Protein 7P1W (pdb70)

InterPro domains:
  IPR007169 Extracellular matrix regulatory protein A-like [MF_01503] (3-86)
  IPR007169 Extracellular matrix regulatory protein A-like [NF003315] (1-84)
  IPR007169 Extracellular matrix regulatory protein A-like [PF04025] (5-77)
  IPR007169 Extracellular matrix regulatory protein A-like [PTHR38449] (1-86)

Organism: Geobacillus thermodenitrificans (strain NG80-2) (NCBI:txid420246)

Secondary structure (DSSP, 8-state):
--SEEE-STT-EEEGGGEEEEE-S-SHHHHHHHHHHHHHT-EEE-STTSPP-EEEEETT--EEEESS-HHHHHHTT-/--SEEE-STT-EEEGGGEEEEE-S-SHHHHHHHHHHHHHT-EEE-STTS---EEEEETT--EEEESS-HHHHHHTT--

Solvent-accessible surface area: 7895 Å² total; per-residue (Å²): 152,86,94,14,5,43,0,7,106,10,3,14,0,12,25,91,43,36,114,49,39,50,62,18,118,62,78,95,12,121,161,66,22,84,49,6,112,101,158,10,58,3,0,40,3,6,91,80,131,87,46,22,0,0,0,22,0,76,27,95,4,3,0,15,0,29,20,95,20,105,43,0,49,100,93,42,180,123,101,150,120,2,58,1,8,117,53,56,102,10,34,11,70,137,0,0,0,0,2,26,33,66,27,76,18,1,117,95,8,20,82,20,5,132,125,144,64,71,37,70,96,4,5,115,72,135,87,46,18,0,0,0,0,8,46,58,61,60,5,20,14,0,30,28,110,5,82,48,0,8,103,100,5,110,113

Foldseek 3Di:
DDQWFDQPPRDIDGPVFWDDKDACPDDPNVVLQVVCVVVVQEAEPCVPADFGIWTQTNVRRIYTGNDHRVVRVVRND/DDQWFDQDPRDIDGPVFWDDKDAPPDDVVVVLQVVCVVVVQEAEPCVPDDFAIWTQTNVRRIYTGPDHRVNRVVRRDD

Nearest PDB structures (foldseek):
  7p1w-assembly1_B  TM=1.010E+00  e=6.157E-15  Geobacillus thermodenitrificans NG80-2
  7bm2-assembly1_D  TM=1.006E+00  e=1.052E-13  Geobacillus thermodenitrificans NG80-2
  7bme-assembly1_B  TM=1.003E+00  e=1.052E-13  Geobacillus thermodenitrificans NG80-2
  7bme-assembly1_D  TM=9.698E-01  e=4.074E-13  Geobacillus thermodenitrificans NG80-2
  1rdi-assembly1_2  TM=3.228E-01  e=7.221E+00  Rattus rattus

Structure (mmCIF, N/CA/C/O backbone):
data_7P1W
#
_entry.id   7P1W
#
_cell.length_a   89.323
_cell.length_b   89.323
_cell.length_c   109.236
_cell.angle_alpha   90.000
_cell.angle_beta   90.000
_cell.angle_gamma   90.000
#
_symmetry.space_group_name_H-M   'I 4 2 2'
#
loop_
_entity.id
_entity.type
_entity.pdbx_description
1 polymer 'Putative regulatory protein GTNG_1019'
2 water water
#
loop_
_atom_site.group_PDB
_atom_site.id
_atom_site.type_symbol
_atom_site.label_atom_id
_atom_site.label_alt_id
_atom_site.label_comp_id
_atom_site.label_asym_id
_atom_site.label_entity_id
_atom_site.label_seq_id
_atom_site.pdbx_PDB_ins_code
_atom_site.Cartn_x
_atom_site.Cartn_y
_atom_site.Cartn_z
_atom_site.occupancy
_atom_site.B_iso_or_equiv
_atom_site.auth_seq_id
_atom_site.auth_comp_id
_atom_site.auth_asym_id
_atom_site.auth_atom_id
_atom_site.pdbx_PDB_model_num
ATOM 1 N N . MET A 1 9 ? 0.56515 16.24640 -16.91836 1.000 75.34715 2 MET A N 1
ATOM 2 C CA . MET A 1 9 ? 1.13655 16.17477 -18.25563 1.000 81.32544 2 MET A CA 1
ATOM 3 C C . MET A 1 9 ? -0.02114 16.12619 -19.25993 1.000 81.49343 2 MET A C 1
ATOM 4 O O . MET A 1 9 ? -0.92358 15.29695 -19.13446 1.000 77.16442 2 MET A O 1
ATOM 9 N N . MET A 1 10 ? -0.01676 17.02677 -20.23835 1.000 72.33392 3 MET A N 1
ATOM 10 C CA . MET A 1 10 ? -1.18063 17.23172 -21.08996 1.000 61.59837 3 MET A CA 1
ATOM 11 C C . MET A 1 10 ? -1.22746 16.22977 -22.23887 1.000 58.81774 3 MET A C 1
ATOM 12 O O . MET A 1 10 ? -0.19580 15.78497 -22.74897 1.000 56.89237 3 MET A O 1
ATOM 17 N N . LYS A 1 11 ? -2.45072 15.85807 -22.62739 1.000 51.98067 4 LYS A N 1
ATOM 18 C CA . LYS A 1 11 ? -2.64242 15.19395 -23.91308 1.000 48.03425 4 LYS A CA 1
ATOM 19 C C . LYS A 1 11 ? -2.59491 16.19356 -25.06336 1.000 48.02905 4 LYS A C 1
ATOM 20 O O . LYS A 1 11 ? -2.00807 15.90717 -26.11235 1.000 42.75475 4 LYS A O 1
ATOM 26 N N . PHE A 1 12 ? -3.20395 17.36475 -24.88977 1.000 40.83704 5 PHE A N 1
ATOM 27 C CA . PHE A 1 12 ? -3.25735 18.38893 -25.92449 1.000 38.81418 5 PHE A CA 1
ATOM 28 C C . PHE A 1 12 ? -2.39498 19.57586 -25.51979 1.000 44.01221 5 PHE A C 1
ATOM 29 O O . PHE A 1 12 ? -2.40573 19.99912 -24.35942 1.000 44.00872 5 PHE A O 1
ATOM 37 N N . ILE A 1 13 ? -1.66011 20.11673 -26.48761 1.000 37.24545 6 ILE A N 1
ATOM 38 C CA . ILE A 1 13 ? -0.75248 21.23681 -26.27067 1.000 37.55479 6 ILE A CA 1
ATOM 39 C C . ILE A 1 13 ? -1.28743 22.44764 -27.02032 1.000 40.42523 6 ILE A C 1
ATOM 40 O O . ILE A 1 13 ? -1.62098 22.35429 -28.20798 1.000 35.88055 6 ILE A O 1
ATOM 45 N N . ASN A 1 14 ? -1.36615 23.58118 -26.32798 1.000 38.56466 7 ASN A N 1
ATOM 46 C CA . ASN A 1 14 ? -1.73947 24.83980 -26.95835 1.000 37.94598 7 ASN A CA 1
ATOM 47 C C . ASN A 1 14 ? -0.54001 25.35982 -27.74140 1.000 41.39789 7 ASN A C 1
ATOM 48 O O . ASN A 1 14 ? 0.49876 25.68050 -27.15396 1.000 38.56932 7 ASN A O 1
ATOM 53 N N . ILE A 1 15 ? -0.68079 25.44875 -29.06041 1.000 38.44044 8 ILE A N 1
ATOM 54 C CA . ILE A 1 15 ? 0.39884 25.91201 -29.92062 1.000 38.15865 8 ILE A CA 1
ATOM 55 C C . ILE A 1 15 ? 0.18760 27.36591 -30.34570 1.000 40.78052 8 ILE A C 1
ATOM 56 O O . ILE A 1 15 ? 0.75842 27.81136 -31.34101 1.000 38.86150 8 ILE A O 1
ATOM 61 N N . GLY A 1 16 ? -0.61271 28.10912 -29.60170 1.000 37.38039 9 GLY A N 1
ATOM 62 C CA . GLY A 1 16 ? -0.81215 29.52773 -29.83384 1.000 40.15464 9 GLY A CA 1
ATOM 63 C C . GLY A 1 16 ? -2.21142 29.82727 -30.33921 1.000 47.82298 9 GLY A C 1
ATOM 64 O O . GLY A 1 16 ? -2.74299 29.13448 -31.21661 1.000 41.99838 9 GLY A O 1
ATOM 65 N N . TYR A 1 17 ? -2.81350 30.87584 -29.77511 1.000 39.44440 10 TYR A N 1
ATOM 66 C CA . TYR A 1 17 ? -4.10343 31.40527 -30.21891 1.000 48.46064 10 TYR A CA 1
ATOM 67 C C . TYR A 1 17 ? -5.20463 30.34852 -30.17418 1.000 49.51077 10 TYR A C 1
ATOM 68 O O . TYR A 1 17 ? -6.10300 30.33379 -31.01953 1.000 52.74242 10 TYR A O 1
ATOM 77 N N . GLY A 1 18 ? -5.14379 29.46097 -29.18062 1.000 47.40367 11 GLY A N 1
ATOM 78 C CA . GLY A 1 18 ? -6.17007 28.46391 -28.96551 1.000 47.36523 11 GLY A CA 1
ATOM 79 C C . GLY A 1 18 ? -6.04507 27.19996 -29.78753 1.000 45.88130 11 GLY A C 1
ATOM 80 O O . GLY A 1 18 ? -6.82979 26.26594 -29.57623 1.000 43.76559 11 GLY A O 1
ATOM 81 N N . ASN A 1 19 ? -5.08819 27.12903 -30.70705 1.000 37.74209 12 ASN A N 1
ATOM 82 C CA . ASN A 1 19 ? -4.92514 25.95489 -31.55239 1.000 40.23624 12 ASN A CA 1
ATOM 83 C C . ASN A 1 19 ? -4.22677 24.84407 -30.77400 1.000 43.08585 12 ASN A C 1
ATOM 84 O O . ASN A 1 19 ? -3.29337 25.09869 -30.00745 1.000 39.54783 12 ASN A O 1
ATOM 89 N N . MET A 1 20 ? -4.68429 23.60656 -30.97002 1.000 36.52125 13 MET A N 1
ATOM 90 C CA . MET A 1 20 ? -4.27090 22.48016 -30.14176 1.000 38.87079 13 MET A CA 1
ATOM 91 C C . MET A 1 20 ? -3.67749 21.36314 -30.99221 1.000 33.84420 13 MET A C 1
ATOM 92 O O . MET A 1 20 ? -4.13852 21.10791 -32.10886 1.000 30.89543 13 MET A O 1
ATOM 97 N N . VAL A 1 21 ? -2.65198 20.69770 -30.45626 1.000 33.25769 14 VAL A N 1
ATOM 98 C CA . VAL A 1 21 ? -2.05314 19.51732 -31.07249 1.000 35.67503 14 VAL A CA 1
ATOM 99 C C . VAL A 1 21 ? -1.92647 18.42522 -30.01801 1.000 35.90702 14 VAL A C 1
ATOM 100 O O . VAL A 1 21 ? -1.56553 18.69854 -28.86752 1.000 35.65124 14 VAL A O 1
ATOM 104 N N . SER A 1 22 ? -2.21526 17.18649 -30.41464 1.000 31.01603 15 SER A N 1
ATOM 105 C CA . SER A 1 22 ? -2.02011 16.03758 -29.53697 1.000 33.62845 15 SER A CA 1
ATOM 106 C C . SER A 1 22 ? -0.53092 15.74620 -29.38469 1.000 35.64968 15 SER A C 1
ATOM 107 O O . SER A 1 22 ? 0.16769 15.51910 -30.37766 1.000 33.31828 15 SER A O 1
ATOM 110 N N . ALA A 1 23 ? -0.04605 15.76371 -28.13937 1.000 35.55466 16 ALA A N 1
ATOM 111 C CA . ALA A 1 23 ? 1.38125 15.57962 -27.88603 1.000 32.63619 16 ALA A CA 1
ATOM 112 C C . ALA A 1 23 ? 1.88283 14.23958 -28.41384 1.000 35.74036 16 ALA A C 1
ATOM 113 O O . ALA A 1 23 ? 2.98767 14.15580 -28.96351 1.000 33.64737 16 ALA A O 1
ATOM 115 N N . ALA A 1 24 ? 1.09079 13.17755 -28.25034 1.000 33.56996 17 ALA A N 1
ATOM 116 C CA . ALA A 1 24 ? 1.52401 11.84452 -28.65406 1.000 33.43435 17 ALA A CA 1
ATOM 117 C C . ALA A 1 24 ? 1.65741 11.68636 -30.16341 1.000 39.02126 17 ALA A C 1
ATOM 118 O O . ALA A 1 24 ? 2.22138 10.68237 -30.61260 1.000 37.52755 17 ALA A O 1
ATOM 120 N N . ARG A 1 25 ? 1.15922 12.63655 -30.95215 1.000 31.96878 18 ARG A N 1
ATOM 121 C CA . ARG A 1 25 ? 1.22912 12.55626 -32.40468 1.000 32.55394 18 ARG A CA 1
ATOM 122 C C . ARG A 1 25 ? 2.39804 13.33693 -32.99097 1.000 34.87859 18 ARG A C 1
ATOM 123 O O . ARG A 1 25 ? 2.60224 13.29492 -34.20723 1.000 34.42925 18 ARG A O 1
ATOM 131 N N . ILE A 1 26 ? 3.16903 14.03650 -32.16418 1.000 31.99907 19 ILE A N 1
ATOM 132 C CA . ILE A 1 26 ? 4.26636 14.86697 -32.65074 1.000 32.11123 19 ILE A CA 1
ATOM 133 C C . ILE A 1 26 ? 5.51095 14.01155 -32.84841 1.000 34.83122 19 ILE A C 1
ATOM 134 O O . ILE A 1 26 ? 5.87754 13.21354 -31.97733 1.000 32.05629 19 ILE A O 1
ATOM 139 N N . ILE A 1 27 ? 6.16144 14.17449 -33.99770 1.000 29.58532 20 ILE A N 1
ATOM 140 C CA . ILE A 1 27 ? 7.47072 13.57176 -34.23244 1.000 29.22462 20 ILE A CA 1
ATOM 141 C C . ILE A 1 27 ? 8.59197 14.53069 -33.86020 1.000 27.28182 20 ILE A C 1
ATOM 142 O O . ILE A 1 27 ? 9.50693 14.17519 -33.11290 1.000 30.75237 20 ILE A O 1
ATOM 147 N N . THR A 1 28 ? 8.53820 15.75889 -34.37394 1.000 25.78341 21 THR A N 1
ATOM 148 C CA . THR A 1 28 ? 9.60222 16.72688 -34.15368 1.000 30.04912 21 THR A CA 1
ATOM 149 C C . THR A 1 28 ? 9.04087 18.14143 -34.23651 1.000 30.04218 21 THR A C 1
ATOM 150 O O . THR A 1 28 ? 8.03341 18.39104 -34.90451 1.000 27.27004 21 THR A O 1
ATOM 154 N N . ILE A 1 29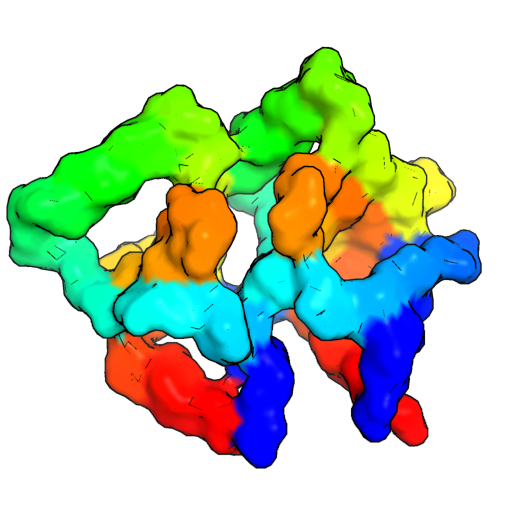 ? 9.70029 19.05942 -33.53055 1.000 29.06155 22 ILE A N 1
ATOM 155 C CA . ILE A 1 29 ? 9.33874 20.47546 -33.48139 1.000 31.45017 22 ILE A CA 1
ATOM 156 C C . ILE A 1 29 ? 10.62668 21.24579 -33.74543 1.000 34.48560 22 ILE A C 1
ATOM 157 O O . ILE A 1 29 ? 11.55971 21.18650 -32.93536 1.000 32.70922 22 ILE A O 1
ATOM 162 N N . VAL A 1 30 ? 10.69103 21.96611 -34.86940 1.000 30.15452 23 VAL A N 1
ATOM 163 C CA . VAL A 1 30 ? 11.94492 22.55460 -35.33274 1.000 30.11297 23 VAL A CA 1
ATOM 164 C C . VAL A 1 30 ? 11.73474 23.99137 -35.80039 1.000 34.32889 23 VAL A C 1
ATOM 165 O O . VAL A 1 30 ? 10.61202 24.44570 -36.02944 1.000 33.78060 23 VAL A O 1
ATOM 169 N N . SER A 1 31 ? 12.85609 24.70361 -35.93621 1.000 32.36749 24 SER A N 1
ATOM 170 C CA . SER A 1 31 ? 12.85976 26.05769 -36.46924 1.000 34.80778 24 SER A CA 1
ATOM 171 C C . SER A 1 31 ? 12.62780 26.04000 -37.98121 1.000 37.82879 24 SER A C 1
ATOM 172 O O . SER A 1 31 ? 13.02751 25.09499 -38.66693 1.000 37.32116 24 SER A O 1
ATOM 175 N N . PRO A 1 32 ? 11.97565 27.07866 -38.52923 1.000 36.45933 25 PRO A N 1
ATOM 176 C CA . PRO A 1 32 ? 11.68910 27.09221 -39.97261 1.000 38.13519 25 PRO A CA 1
ATOM 177 C C . PRO A 1 32 ? 12.78117 27.68778 -40.85287 1.000 48.34565 25 PRO A C 1
ATOM 178 O O . PRO A 1 32 ? 12.51280 28.02797 -42.00958 1.000 52.51089 25 PRO A O 1
ATOM 182 N N . ASP A 1 33 ? 14.00578 27.80615 -40.34561 1.000 43.55382 26 ASP A N 1
ATOM 183 C CA . ASP A 1 33 ? 15.02014 28.67767 -40.94309 1.000 51.97877 26 ASP A CA 1
ATOM 184 C C . ASP A 1 33 ? 16.09718 27.94100 -41.73517 1.000 51.08724 26 ASP A C 1
ATOM 185 O O . ASP A 1 33 ? 17.27330 28.31036 -41.66616 1.000 51.20845 26 ASP A O 1
ATOM 190 N N . SER A 1 34 ? 15.74716 26.89665 -42.48248 1.000 42.33870 27 SER A N 1
ATOM 191 C CA . SER A 1 34 ? 16.73174 26.24539 -43.33744 1.000 43.29706 27 SER A CA 1
ATOM 192 C C . SER A 1 34 ? 16.00318 25.53207 -44.46669 1.000 35.11824 27 SER A C 1
ATOM 193 O O . SER A 1 34 ? 14.78806 25.32593 -44.41593 1.000 34.89929 27 SER A O 1
ATOM 196 N N . ALA A 1 35 ? 16.77141 25.16095 -45.49064 1.000 32.80774 28 ALA A N 1
ATOM 197 C CA . ALA A 1 35 ? 16.17210 24.65044 -46.72148 1.000 32.46248 28 ALA A CA 1
ATOM 198 C C . ALA A 1 35 ? 15.39400 23.34967 -46.54755 1.000 37.20312 28 ALA A C 1
ATOM 199 O O . ALA A 1 35 ? 14.28875 23.25226 -47.10993 1.000 34.43208 28 ALA A O 1
ATOM 201 N N . PRO A 1 36 ? 15.88340 22.33028 -45.82759 1.000 36.64422 29 PRO A N 1
ATOM 202 C CA . PRO A 1 36 ? 15.11477 21.07365 -45.75493 1.000 29.97951 29 PRO A CA 1
ATOM 203 C C . PRO A 1 36 ? 13.72750 21.22542 -45.14985 1.000 28.94335 29 PRO A C 1
ATOM 204 O O . PRO A 1 36 ? 12.76900 20.65025 -45.68020 1.000 30.65106 29 PRO A O 1
ATOM 208 N N . ILE A 1 37 ? 13.58356 21.96667 -44.04835 1.000 30.55274 30 ILE A N 1
ATOM 209 C CA . ILE A 1 37 ? 12.24991 22.14055 -43.47759 1.000 32.00791 30 ILE A CA 1
ATOM 210 C C . ILE A 1 37 ? 11.36700 22.97758 -44.39846 1.000 32.75134 30 ILE A C 1
ATOM 211 O O . ILE A 1 37 ? 10.14574 22.78498 -44.43871 1.000 33.09079 30 ILE A O 1
ATOM 216 N N . LYS A 1 38 ? 11.95573 23.91045 -45.15201 1.000 31.05269 31 LYS A N 1
ATOM 217 C CA . LYS A 1 38 ? 11.17289 24.68888 -46.10781 1.000 32.77041 31 LYS A CA 1
ATOM 218 C C . LYS A 1 38 ? 10.64749 23.80592 -47.23452 1.000 30.76634 31 LYS A C 1
ATOM 219 O O . LYS A 1 38 ? 9.52009 23.99534 -47.70695 1.000 32.21829 31 LYS A O 1
ATOM 225 N N . ARG A 1 39 ? 11.45842 22.84254 -47.68054 1.000 29.53278 32 ARG A N 1
ATOM 226 C CA . ARG A 1 39 ? 10.98400 21.82094 -48.61015 1.000 30.29057 32 ARG A CA 1
ATOM 227 C C . ARG A 1 39 ? 9.81091 21.04354 -48.02566 1.000 31.08628 32 ARG A C 1
ATOM 228 O O . ARG A 1 39 ? 8.84214 20.73902 -48.73197 1.000 32.77972 32 ARG A O 1
ATOM 236 N N . ILE A 1 40 ? 9.88297 20.71011 -46.73567 1.000 27.38390 33 ILE A N 1
ATOM 237 C CA . ILE A 1 40 ? 8.80293 19.96765 -46.09392 1.000 26.25620 33 ILE A CA 1
ATOM 238 C C . ILE A 1 40 ? 7.52897 20.80566 -46.03958 1.000 31.23116 33 ILE A C 1
ATOM 239 O O . ILE A 1 40 ? 6.42221 20.28969 -46.24061 1.000 29.86086 33 ILE A O 1
ATOM 244 N N . ILE A 1 41 ? 7.66051 22.10958 -45.78356 1.000 29.27789 34 ILE A N 1
ATOM 245 C CA . ILE A 1 41 ? 6.48551 22.97638 -45.73031 1.000 27.74182 34 ILE A CA 1
ATOM 246 C C . ILE A 1 41 ? 5.83811 23.08168 -47.10587 1.000 29.52925 34 ILE A C 1
ATOM 247 O O . ILE A 1 41 ? 4.61382 22.97045 -47.24447 1.000 30.24585 34 ILE A O 1
ATOM 252 N N . GLN A 1 42 ? 6.64962 23.29826 -48.14460 1.000 28.08773 35 GLN A N 1
ATOM 253 C CA . GLN A 1 42 ? 6.09615 23.45760 -49.48579 1.000 28.61543 35 GLN A CA 1
ATOM 254 C C . GLN A 1 42 ? 5.47627 22.15709 -49.98472 1.000 30.39357 35 GLN A C 1
ATOM 255 O O . GLN A 1 42 ? 4.42292 22.17725 -50.63160 1.000 32.90669 35 GLN A O 1
ATOM 261 N N . ASP A 1 43 ? 6.11680 21.01799 -49.70074 1.000 30.37916 36 ASP A N 1
ATOM 262 C CA . ASP A 1 43 ? 5.51627 19.72579 -50.02531 1.000 29.70588 36 ASP A CA 1
ATOM 263 C C . ASP A 1 43 ? 4.14461 19.58215 -49.37641 1.000 29.48097 36 ASP A C 1
ATOM 264 O O . ASP A 1 43 ? 3.17900 19.15932 -50.02299 1.000 29.61740 36 ASP A O 1
ATOM 269 N N . ALA A 1 44 ? 4.04365 19.92881 -48.08933 1.000 27.32218 37 ALA A N 1
ATOM 270 C CA . ALA A 1 44 ? 2.77146 19.81204 -47.38233 1.000 27.96970 37 ALA A CA 1
ATOM 271 C C . ALA A 1 44 ? 1.72069 20.74581 -47.96998 1.000 31.26031 37 ALA A C 1
ATOM 272 O O . ALA A 1 44 ? 0.54330 20.38017 -48.07361 1.000 29.20324 37 ALA A O 1
ATOM 274 N N . ARG A 1 45 ? 2.12496 21.96180 -48.34509 1.000 30.15778 38 ARG A N 1
ATOM 275 C CA . ARG A 1 45 ? 1.19670 22.89789 -48.97223 1.000 30.47597 38 ARG A CA 1
ATOM 276 C C . ARG A 1 45 ? 0.62250 22.31260 -50.25762 1.000 30.09968 38 ARG A C 1
ATOM 277 O O . ARG A 1 45 ? -0.58946 22.37424 -50.49815 1.000 32.00867 38 ARG A O 1
ATOM 285 N N . GLU A 1 46 ? 1.48851 21.73534 -51.09545 1.000 30.06474 39 GLU A N 1
ATOM 286 C CA . GLU A 1 46 ? 1.04487 21.14193 -52.35370 1.000 30.81320 39 GLU A CA 1
ATOM 287 C C . GLU A 1 46 ? 0.13694 19.94040 -52.11546 1.000 31.92984 39 GLU A C 1
ATOM 288 O O . GLU A 1 46 ? -0.85804 19.75413 -52.82617 1.000 33.48572 39 GLU A O 1
ATOM 294 N N . LYS A 1 47 ? 0.46540 19.11158 -51.12172 1.000 30.76212 40 LYS A N 1
ATOM 295 C CA . LYS A 1 47 ? -0.26120 17.87268 -50.86692 1.000 30.05321 40 LYS A CA 1
ATOM 296 C C . LYS A 1 47 ? -1.52288 18.06248 -50.03525 1.000 32.86704 40 LYS A C 1
ATOM 297 O O . LYS A 1 47 ? -2.27597 17.09799 -49.86136 1.000 29.90553 40 LYS A O 1
ATOM 303 N N . GLY A 1 48 ? -1.77733 19.26123 -49.52061 1.000 29.13828 41 GLY A N 1
ATOM 304 C CA . GLY A 1 48 ? -2.90569 19.43971 -48.62775 1.000 28.19202 41 GLY A CA 1
ATOM 305 C C . GLY A 1 48 ? -2.68125 18.85552 -47.25198 1.000 32.76176 41 GLY A C 1
ATOM 306 O O . GLY A 1 48 ? -3.62811 18.36381 -46.62896 1.000 31.08493 41 GLY A O 1
ATOM 307 N N . LYS A 1 49 ? -1.44174 18.88706 -46.76563 1.000 29.01733 42 LYS A N 1
ATOM 308 C CA . LYS A 1 49 ? -1.09643 18.43040 -45.42691 1.000 32.35917 42 LYS A CA 1
ATOM 309 C C . LYS A 1 49 ? -0.66589 19.56714 -44.51177 1.000 29.40520 42 LYS A C 1
ATOM 310 O O . LYS A 1 49 ? -0.34197 19.31787 -43.34510 1.000 31.56171 42 LYS A O 1
ATOM 316 N N . LEU A 1 50 ? -0.64787 20.80146 -45.00800 1.000 29.27943 43 LEU A N 1
ATOM 317 C CA . LEU A 1 50 ? -0.21242 21.95338 -44.23078 1.000 30.09527 43 LEU A CA 1
ATOM 318 C C . LEU A 1 50 ? -1.35368 22.53576 -43.40693 1.000 33.18640 43 LEU A C 1
ATOM 319 O O . LEU A 1 50 ? -2.48935 22.64223 -43.87845 1.000 29.21292 43 LEU A O 1
ATOM 324 N N . VAL A 1 51 ? -1.03609 22.91253 -42.16959 1.000 28.95273 44 VAL A N 1
ATOM 325 C CA . VAL A 1 51 ? -1.94670 23.62464 -41.27909 1.000 28.96216 44 VAL A CA 1
ATOM 326 C C . VAL A 1 51 ? -1.20169 24.84345 -40.75271 1.000 33.32284 44 VAL A C 1
ATOM 327 O O . VAL A 1 51 ? -0.11652 24.70542 -40.17591 1.000 32.16567 44 VAL A O 1
ATOM 331 N N . ASP A 1 52 ? -1.77205 26.03153 -40.95007 1.000 33.73019 45 ASP A N 1
ATOM 332 C CA . ASP A 1 52 ? -1.14939 27.27721 -40.50949 1.000 32.92734 45 ASP A CA 1
ATOM 333 C C . ASP A 1 52 ? -1.90778 27.77604 -39.28452 1.000 37.08650 45 ASP A C 1
ATOM 334 O O . ASP A 1 52 ? -3.03302 28.27400 -39.40209 1.000 37.12166 45 ASP A O 1
ATOM 339 N N . ALA A 1 53 ? -1.29119 27.63100 -38.11043 1.000 32.97548 46 ALA A N 1
ATOM 340 C CA . ALA A 1 53 ? -1.87766 28.06653 -36.84971 1.000 37.62064 46 ALA A CA 1
ATOM 341 C C . ALA A 1 53 ? -1.17611 29.28948 -36.26651 1.000 41.73107 46 ALA A C 1
ATOM 342 O O . ALA A 1 53 ? -1.27266 29.53880 -35.05963 1.000 40.14507 46 ALA A O 1
ATOM 344 N N . THR A 1 54 ? -0.48214 30.06696 -37.10018 1.000 37.88577 47 THR A N 1
ATOM 345 C CA . THR A 1 54 ? 0.24372 31.22712 -36.60187 1.000 38.11903 47 THR A CA 1
ATOM 346 C C . THR A 1 54 ? -0.68306 32.42413 -36.40975 1.000 48.15730 47 THR A C 1
ATOM 347 O O . THR A 1 54 ? -0.32634 33.36047 -35.68369 1.000 48.27938 47 THR A O 1
ATOM 351 N N . HIS A 1 55 ? -1.85935 32.39725 -37.05306 1.000 51.87651 48 HIS A N 1
ATOM 352 C CA . HIS A 1 55 ? -2.91632 33.40040 -36.89325 1.000 48.39690 48 HIS A CA 1
ATOM 353 C C . HIS A 1 55 ? -2.35984 34.80200 -37.18165 1.000 53.27708 48 HIS A C 1
ATOM 354 O O . HIS A 1 55 ? -2.53663 35.74358 -36.40427 1.000 56.94352 48 HIS A O 1
ATOM 361 N N . GLY A 1 56 ? -1.61835 34.91539 -38.29497 1.000 52.39067 49 GLY A N 1
ATOM 362 C CA . GLY A 1 56 ? -1.00298 36.13541 -38.80754 1.000 51.08748 49 GLY A CA 1
ATOM 363 C C . GLY A 1 56 ? 0.36357 36.50717 -38.26335 1.000 54.73123 49 GLY A C 1
ATOM 364 O O . GLY A 1 56 ? 0.91974 37.52660 -38.69357 1.000 60.61372 49 GLY A O 1
ATOM 365 N N . ARG A 1 57 ? 0.96326 35.69348 -37.40236 1.000 48.79073 50 ARG A N 1
ATOM 366 C CA . ARG A 1 57 ? 2.25139 36.03467 -36.81711 1.000 47.64923 50 ARG A CA 1
ATOM 367 C C . ARG A 1 57 ? 3.37525 35.25400 -37.49434 1.000 46.28290 50 ARG A C 1
ATOM 368 O O . ARG A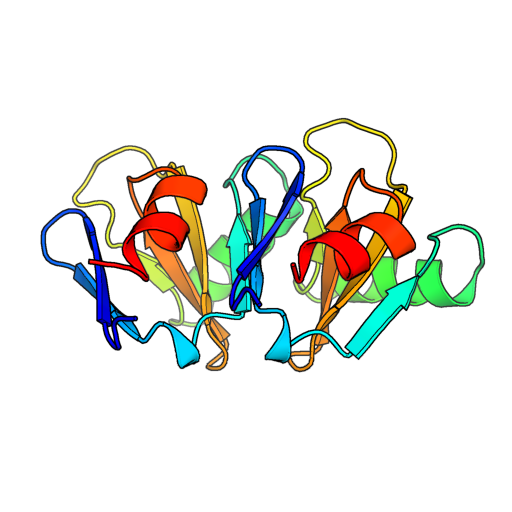 1 57 ? 3.14546 34.31812 -38.26403 1.000 44.21621 50 ARG A O 1
ATOM 376 N N . ALA A 1 58 ? 4.60859 35.66216 -37.19629 1.000 46.62786 51 ALA A N 1
ATOM 377 C CA . ALA A 1 58 ? 5.78088 34.98702 -37.73800 1.000 44.04589 51 ALA A CA 1
ATOM 378 C C . ALA A 1 58 ? 5.80959 33.52568 -37.30686 1.000 42.36025 51 ALA A C 1
ATOM 379 O O . ALA A 1 58 ? 5.52937 33.19588 -36.15127 1.000 43.64378 51 ALA A O 1
ATOM 381 N N . THR A 1 59 ? 6.14652 32.64583 -38.24621 1.000 39.40198 52 THR A N 1
ATOM 382 C CA . THR A 1 59 ? 6.34061 31.23819 -37.92144 1.000 37.41026 52 THR A CA 1
ATOM 383 C C . THR A 1 59 ? 7.59941 31.07604 -37.07859 1.000 39.26867 52 THR A C 1
ATOM 384 O O . THR A 1 59 ? 8.69228 31.46739 -37.50132 1.000 38.29101 52 THR A O 1
ATOM 388 N N . ALA A 1 60 ? 7.44747 30.50012 -35.88443 1.000 35.10421 53 ALA A N 1
ATOM 389 C CA . ALA A 1 60 ? 8.57986 30.22577 -35.01345 1.000 36.25364 53 ALA A CA 1
ATOM 390 C C . ALA A 1 60 ? 8.87013 28.74344 -34.83742 1.000 39.29914 53 ALA A C 1
ATOM 391 O O . ALA A 1 60 ? 9.99677 28.39333 -34.47225 1.000 37.47282 53 ALA A O 1
ATOM 393 N N . ALA A 1 61 ? 7.89691 27.87037 -35.08938 1.000 35.37479 54 ALA A N 1
ATOM 394 C CA . ALA A 1 61 ? 8.09472 26.43533 -34.95608 1.000 34.07743 54 ALA A CA 1
ATOM 395 C C . ALA A 1 61 ? 7.30258 25.70452 -36.02660 1.000 33.10010 54 ALA A C 1
ATOM 396 O O . ALA A 1 61 ? 6.21509 26.13238 -36.42315 1.000 32.50506 54 ALA A O 1
ATOM 398 N N . VAL A 1 62 ? 7.86652 24.59061 -36.48315 1.000 29.15491 55 VAL A N 1
ATOM 399 C CA . VAL A 1 62 ? 7.24274 23.71160 -37.46267 1.000 30.58465 55 VAL A CA 1
ATOM 400 C C . VAL A 1 62 ? 7.05960 22.35443 -36.80010 1.000 30.50471 55 VAL A C 1
ATOM 401 O O . VAL A 1 62 ? 8.03839 21.73399 -36.36535 1.000 30.69451 55 VAL A O 1
ATOM 405 N N . ILE A 1 63 ? 5.81255 21.89987 -36.71316 1.000 30.80914 56 ILE A N 1
ATOM 406 C CA . ILE A 1 63 ? 5.46770 20.65185 -36.04085 1.000 27.88834 56 ILE A CA 1
ATOM 407 C C . ILE A 1 63 ? 5.15124 19.60854 -37.10204 1.000 31.01193 56 ILE A C 1
ATOM 408 O O . ILE A 1 63 ? 4.25145 19.80511 -37.92863 1.000 30.68375 56 ILE A O 1
ATOM 413 N N . ILE A 1 64 ? 5.88649 18.50073 -37.07713 1.000 30.26233 57 ILE A N 1
ATOM 414 C CA . ILE A 1 64 ? 5.64176 17.36573 -37.95978 1.000 29.24273 57 ILE A CA 1
ATOM 415 C C . ILE A 1 64 ? 4.96815 16.26992 -37.14535 1.000 33.04096 57 ILE A C 1
ATOM 416 O O . ILE A 1 64 ? 5.49947 15.83577 -36.11625 1.000 31.80203 57 ILE A O 1
ATOM 421 N N . THR A 1 65 ? 3.80677 15.81403 -37.60623 1.000 31.50515 58 THR A N 1
ATOM 422 C CA . THR A 1 65 ? 3.02237 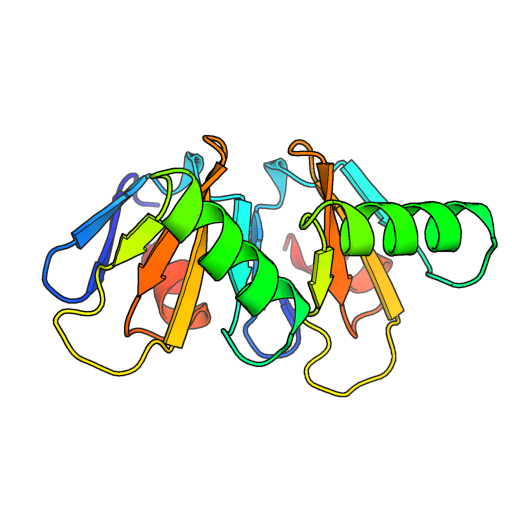14.80969 -36.90438 1.000 32.48797 58 THR A CA 1
ATOM 423 C C . THR A 1 65 ? 3.12647 13.46432 -37.61180 1.000 40.99354 58 THR A C 1
ATOM 424 O O . THR A 1 65 ? 3.56434 13.37540 -38.76230 1.000 36.61464 58 THR A O 1
ATOM 428 N N . ASP A 1 66 ? 2.71351 12.40603 -36.90362 1.000 36.33408 59 ASP A N 1
ATOM 429 C CA . ASP A 1 66 ? 2.86680 11.05539 -37.43809 1.000 43.73046 59 ASP A CA 1
ATOM 430 C C . ASP A 1 66 ? 1.98178 10.79898 -38.65121 1.000 44.27955 59 ASP A C 1
ATOM 431 O O . ASP A 1 66 ? 2.29383 9.91133 -39.45194 1.000 49.12155 59 ASP A O 1
ATOM 436 N N . SER A 1 67 ? 0.90037 11.55620 -38.81325 1.000 41.68554 60 SER A N 1
ATOM 437 C CA . SER A 1 67 ? 0.10262 11.49829 -40.03026 1.000 44.43089 60 SER A CA 1
ATOM 438 C C . SER A 1 67 ? 0.74157 12.28467 -41.15696 1.000 48.48189 60 SER A C 1
ATOM 439 O O . SER A 1 67 ? 0.13014 12.44319 -42.22023 1.000 46.22983 60 SER A O 1
ATOM 442 N N . ASP A 1 68 ? 1.94765 12.79567 -40.91702 1.000 47.55414 61 ASP A N 1
ATOM 443 C CA . ASP A 1 68 ? 2.74716 13.54532 -41.87413 1.000 44.89121 61 ASP A CA 1
ATOM 444 C C . ASP A 1 68 ? 2.07832 14.86259 -42.24867 1.000 42.14327 61 ASP A C 1
ATOM 445 O O . ASP A 1 68 ? 2.33105 15.41261 -43.32611 1.000 36.79541 61 ASP A O 1
ATOM 450 N N . HIS A 1 69 ? 1.22369 15.37592 -41.36547 1.000 33.45831 62 HIS A N 1
ATOM 451 C CA . HIS A 1 69 ? 0.82047 16.77132 -41.42446 1.000 30.28069 62 HIS A CA 1
ATOM 452 C C . HIS A 1 69 ? 1.94652 17.66708 -40.92360 1.000 33.40680 62 HIS A C 1
ATOM 453 O O . HIS A 1 69 ? 2.81182 17.24860 -40.14879 1.000 35.25655 62 HIS A O 1
ATOM 460 N N . VAL A 1 70 ? 1.93116 18.91271 -41.38624 1.000 29.34042 63 VAL A N 1
ATOM 461 C CA . VAL A 1 70 ? 2.92566 19.91276 -41.02242 1.000 28.61337 63 VAL A CA 1
ATOM 462 C C . VAL A 1 70 ? 2.17232 21.13059 -40.50737 1.000 32.47895 63 VAL A C 1
ATOM 463 O O . VAL A 1 70 ? 1.35626 21.71092 -41.23372 1.000 31.81767 63 VAL A O 1
ATOM 467 N N . ILE A 1 71 ? 2.43174 21.50992 -39.25819 1.000 28.74753 64 ILE A N 1
ATOM 468 C CA . ILE A 1 71 ? 1.65558 22.53559 -38.56901 1.000 29.32158 64 ILE A CA 1
ATOM 469 C C . ILE A 1 71 ? 2.57864 23.69235 -38.21090 1.000 30.89451 64 ILE A C 1
ATOM 470 O O . ILE A 1 71 ? 3.59066 23.49752 -37.52569 1.000 30.36422 64 ILE A O 1
ATOM 475 N N . LEU A 1 72 ? 2.22048 24.89476 -38.65904 1.000 30.13020 65 LEU A N 1
ATOM 476 C CA . LEU A 1 72 ? 2.99157 26.09859 -38.37340 1.000 30.27506 65 LEU A CA 1
ATOM 477 C C . LEU A 1 72 ? 2.47826 26.75969 -37.10014 1.000 36.38606 65 LEU A C 1
ATOM 478 O O . LEU A 1 72 ? 1.26902 26.95705 -36.93782 1.000 30.78713 65 LEU A O 1
ATOM 483 N N . SER A 1 73 ? 3.40265 27.10265 -36.20462 1.000 32.59278 66 SER A N 1
ATOM 484 C CA . SER A 1 73 ? 3.08049 27.73374 -34.93499 1.000 35.24270 66 SER A CA 1
ATOM 485 C C . SER A 1 73 ? 3.90145 29.00499 -34.76642 1.000 36.37557 66 SER A C 1
ATOM 486 O O . SER A 1 73 ? 5.01638 29.12224 -35.28341 1.000 34.24489 66 SER A O 1
ATOM 489 N N . SER A 1 74 ? 3.33215 29.95877 -34.03714 1.000 35.18751 67 SER A N 1
ATOM 490 C CA . SER A 1 74 ? 3.99999 31.21202 -33.71975 1.000 37.51423 67 SER A CA 1
ATOM 491 C C . SER A 1 74 ? 4.85052 31.10849 -32.46114 1.000 39.89870 67 SER A C 1
ATOM 492 O O . SER A 1 74 ? 5.42315 32.11251 -32.02890 1.000 38.46278 67 SER A O 1
ATOM 495 N N . VAL A 1 75 ? 4.93244 29.93466 -31.86214 1.000 42.59103 68 VAL A N 1
ATOM 496 C CA . VAL A 1 75 ? 5.62498 29.74629 -30.59706 1.000 42.23673 68 VAL A CA 1
ATOM 497 C C . VAL A 1 75 ? 6.98260 29.10253 -30.78266 1.000 44.64042 68 VAL A C 1
ATOM 498 O O . VAL A 1 75 ? 7.19737 28.27475 -31.67414 1.000 41.58747 68 VAL A O 1
ATOM 502 N N . GLN A 1 76 ? 7.89226 29.46519 -29.89150 1.000 44.62204 69 GLN A N 1
ATOM 503 C CA . GLN A 1 76 ? 9.20592 28.85708 -29.86528 1.000 45.34878 69 GLN A CA 1
ATOM 504 C C . GLN A 1 76 ? 9.08579 27.33778 -29.76785 1.000 38.84381 69 GLN A C 1
ATOM 505 O O . GLN A 1 76 ? 8.21814 26.82908 -29.04765 1.000 40.69030 69 GLN A O 1
ATOM 511 N N . PRO A 1 77 ? 9.94535 26.58056 -30.44951 1.000 41.77654 70 PRO A N 1
ATOM 512 C CA . PRO A 1 77 ? 9.80534 25.11148 -30.40460 1.000 37.61748 70 PRO A CA 1
ATOM 513 C C . PRO A 1 77 ? 9.94665 24.52253 -29.01202 1.000 44.21304 70 PRO A C 1
ATOM 514 O O . PRO A 1 77 ? 9.19136 23.61572 -28.64016 1.000 38.58280 70 PRO A O 1
ATOM 518 N N . GLU A 1 78 ? 10.94191 24.98057 -28.25004 1.000 40.09783 71 GLU A N 1
ATOM 519 C CA . GLU A 1 78 ? 11.12268 24.48180 -26.89270 1.000 43.57509 71 GLU A CA 1
ATOM 520 C C . GLU A 1 78 ? 9.93874 24.84734 -26.01186 1.000 43.80951 71 GLU A C 1
ATOM 521 O O . GLU A 1 78 ? 9.61431 24.11739 -25.06775 1.000 46.65837 71 GLU A O 1
ATOM 527 N N . THR A 1 79 ? 9.27631 25.96555 -26.31197 1.000 44.50668 72 THR A N 1
ATOM 528 C CA . THR A 1 79 ? 8.11050 26.36465 -25.53398 1.000 45.28097 72 THR A CA 1
ATOM 529 C C . THR A 1 79 ? 6.92555 25.44313 -25.80513 1.000 44.62993 72 THR A C 1
ATOM 530 O O . THR A 1 79 ? 6.18661 25.09062 -24.87886 1.000 46.43470 72 THR A O 1
ATOM 534 N N . VAL A 1 80 ? 6.71837 25.05630 -27.06879 1.000 38.65341 73 VAL A N 1
ATOM 535 C CA . VAL A 1 80 ? 5.68520 24.07106 -27.39192 1.000 37.33221 73 VAL A CA 1
ATOM 536 C C . VAL A 1 80 ? 5.90285 22.80240 -26.57770 1.000 42.89632 73 VAL A C 1
ATOM 537 O O . VAL A 1 80 ? 4.97081 22.25575 -25.97479 1.000 40.09466 73 VAL A O 1
ATOM 541 N N . ALA A 1 81 ? 7.14699 22.31942 -26.54736 1.000 42.08915 74 ALA A N 1
ATOM 542 C CA . ALA A 1 81 ? 7.45787 21.11701 -25.78305 1.000 40.00815 74 ALA A CA 1
ATOM 543 C C . ALA A 1 81 ? 7.24014 21.34875 -24.29334 1.000 38.95548 74 ALA A C 1
ATOM 544 O O . ALA A 1 81 ? 6.70594 20.47967 -23.59439 1.000 43.02560 74 ALA A O 1
ATOM 546 N N . ASN A 1 82 ? 7.65885 22.51487 -23.78905 1.000 41.79965 75 ASN A N 1
ATOM 547 C CA . ASN A 1 82 ? 7.46823 22.83567 -22.37719 1.000 46.12726 75 ASN A CA 1
ATOM 548 C C . ASN A 1 82 ? 5.99931 22.77739 -21.98153 1.000 49.70437 75 ASN A C 1
ATOM 549 O O . ASN A 1 82 ? 5.67412 22.39785 -20.85048 1.000 47.40266 75 ASN A O 1
ATOM 554 N N . ARG A 1 83 ? 5.10207 23.15036 -22.89646 1.000 48.86603 76 ARG A N 1
ATOM 555 C CA . ARG A 1 83 ? 3.67041 23.17050 -22.62205 1.000 49.59851 76 ARG A CA 1
ATOM 556 C C . ARG A 1 83 ? 3.06703 21.78255 -22.45526 1.000 53.17116 76 ARG A C 1
ATOM 557 O O . ARG A 1 83 ? 1.87648 21.68593 -22.13666 1.000 59.24422 76 ARG A O 1
ATOM 565 N N . LEU A 1 84 ? 3.83856 20.71544 -22.68868 1.000 47.57511 77 LEU A N 1
ATOM 566 C CA . LEU A 1 84 ? 3.39567 19.38265 -22.29056 1.000 51.16896 77 LEU A CA 1
ATOM 567 C C . LEU A 1 84 ? 2.94575 19.37152 -20.83454 1.000 61.43144 77 LEU A C 1
ATOM 568 O O . LEU A 1 84 ? 2.05393 18.60110 -20.46003 1.000 61.55856 77 LEU A O 1
ATOM 573 N N . TYR A 1 85 ? 3.55133 20.21766 -20.00599 1.000 54.31974 78 TYR A N 1
ATOM 574 C CA . TYR A 1 85 ? 3.16954 20.37562 -18.60978 1.000 62.03432 78 TYR A CA 1
ATOM 575 C C . TYR A 1 85 ? 2.41985 21.68949 -18.41014 1.000 57.55447 78 TYR A C 1
ATOM 576 O O . TYR A 1 85 ? 1.48460 21.77011 -17.61441 1.000 71.59683 78 TYR A O 1
ATOM 585 N N . MET B 1 9 ? -10.28454 11.97455 -17.10052 1.000 82.66278 2 MET B N 1
ATOM 586 C CA . MET B 1 9 ? -9.96333 12.19652 -18.50445 1.000 80.00223 2 MET B CA 1
ATOM 587 C C . MET B 1 9 ? -10.86603 11.30219 -19.36465 1.000 83.90736 2 MET B C 1
ATOM 588 O O . MET B 1 9 ? -10.85162 10.08775 -19.22759 1.000 86.61631 2 MET B O 1
ATOM 593 N N . MET B 1 10 ? -11.64449 11.91553 -20.25211 1.000 71.37423 3 MET B N 1
ATOM 594 C CA . MET B 1 10 ? -12.71812 11.24167 -20.96728 1.000 64.71872 3 MET B CA 1
ATOM 595 C C . MET B 1 10 ? -12.23957 10.57275 -22.24499 1.000 60.00537 3 MET B C 1
ATOM 596 O O . MET B 1 10 ? -11.27900 11.01435 -22.88645 1.000 59.84752 3 MET B O 1
ATOM 601 N N . LYS B 1 11 ? -12.92181 9.47796 -22.59725 1.000 53.54858 4 LYS B N 1
ATOM 602 C CA . LYS B 1 11 ? -12.72021 8.84335 -23.89380 1.000 47.08330 4 LYS B CA 1
ATOM 603 C C . LYS B 1 11 ? -13.40865 9.57476 -25.03135 1.000 42.70424 4 LYS B C 1
ATOM 604 O O . LYS B 1 11 ? -12.80652 9.74493 -26.09680 1.000 40.99978 4 LYS B O 1
ATOM 610 N N . PHE B 1 12 ? -14.64855 10.02474 -24.83356 1.000 34.73118 5 PHE B N 1
ATOM 611 C CA . PHE B 1 12 ? -15.39640 10.70731 -25.88016 1.000 33.04601 5 PHE B CA 1
ATOM 612 C C . PHE B 1 12 ? -15.63518 12.16506 -25.49802 1.000 41.24043 5 PHE B C 1
ATOM 613 O O . PHE B 1 12 ? -15.94613 12.47494 -24.34325 1.000 45.64183 5 PHE B O 1
ATOM 621 N N . ILE B 1 13 ? -15.46839 13.06156 -26.46695 1.000 39.01517 6 ILE B N 1
ATOM 622 C CA . ILE B 1 13 ? -15.64804 14.49373 -26.26024 1.000 38.82528 6 ILE B CA 1
ATOM 623 C C . ILE B 1 13 ? -16.85091 14.95111 -27.07427 1.000 37.24146 6 ILE B C 1
ATOM 624 O O . ILE B 1 13 ? -16.95257 14.64978 -28.26976 1.000 30.98410 6 ILE B O 1
ATOM 629 N N . ASN B 1 14 ? -17.76378 15.66466 -26.42164 1.000 30.82436 7 ASN B N 1
ATOM 630 C CA . ASN B 1 14 ? -18.89630 16.28184 -27.09741 1.000 29.80716 7 ASN B CA 1
ATOM 631 C C . ASN B 1 14 ? -18.41505 17.53920 -27.81489 1.000 33.75715 7 ASN B C 1
ATOM 632 O O . ASN B 1 14 ? -17.94005 18.48316 -27.17298 1.000 32.23307 7 ASN B O 1
ATOM 637 N N . ILE B 1 15 ? -18.52593 17.55225 -29.13992 1.000 30.45939 8 ILE B N 1
ATOM 638 C CA . ILE B 1 15 ? -18.09248 18.69209 -29.93643 1.000 30.70825 8 ILE B CA 1
ATOM 639 C C . ILE B 1 15 ? -19.27982 19.54857 -30.38154 1.000 33.77949 8 ILE B C 1
ATOM 640 O O . ILE B 1 15 ? -19.16708 20.31514 -31.33780 1.000 31.87006 8 ILE B O 1
ATOM 645 N N . GLY B 1 16 ? -20.40571 19.44045 -29.69838 1.000 31.65159 9 GLY B N 1
ATOM 646 C CA . GLY B 1 16 ? -21.54754 20.29136 -29.98122 1.000 35.88148 9 GLY B CA 1
ATOM 647 C C . GLY B 1 16 ? -22.70302 19.52106 -30.59380 1.000 35.69422 9 GLY B C 1
ATOM 648 O O . GLY B 1 16 ? -22.51804 18.67386 -31.47710 1.000 33.95201 9 GLY B O 1
ATOM 649 N N . TYR B 1 17 ? -23.91100 19.81727 -30.11083 1.000 32.44933 10 TYR B N 1
ATOM 650 C CA . TYR B 1 17 ? -25.15451 19.28216 -30.66853 1.000 40.09275 10 TYR B CA 1
ATOM 651 C C . TYR B 1 17 ? -25.17551 17.75310 -30.65431 1.000 39.48189 10 TYR B C 1
ATOM 652 O O . TYR B 1 17 ? -25.70868 17.11079 -31.56161 1.000 40.82915 10 TYR B O 1
ATOM 661 N N . GLY B 1 18 ? -24.58620 17.16636 -29.61222 1.000 36.32207 11 GLY B N 1
ATOM 662 C CA . GLY B 1 18 ? -24.61879 15.73321 -29.40286 1.000 39.95385 11 GLY B CA 1
ATOM 663 C C . GLY B 1 18 ? -23.57819 14.93446 -30.15589 1.000 37.98698 11 GLY B C 1
ATOM 664 O O . GLY B 1 18 ? -23.49138 13.71673 -29.95113 1.000 37.34621 11 GLY B O 1
ATOM 665 N N . ASN B 1 19 ? -22.79044 15.56958 -31.01641 1.000 32.49991 12 ASN B N 1
ATOM 666 C CA . ASN B 1 19 ? -21.79050 14.86117 -31.80142 1.000 32.76896 12 ASN B CA 1
ATOM 667 C C . ASN B 1 19 ? -20.55618 14.57491 -30.95134 1.000 31.73023 12 ASN B C 1
ATOM 668 O O . ASN B 1 19 ? -20.11411 15.42347 -30.17233 1.000 30.98785 12 ASN B O 1
ATOM 673 N N . MET B 1 20 ? -19.99826 13.37282 -31.10435 1.000 30.54195 13 MET B N 1
ATOM 674 C CA . MET B 1 20 ? -18.93772 12.87906 -30.23270 1.000 33.23028 13 MET B CA 1
ATOM 675 C C . MET B 1 20 ? -17.71320 12.47916 -31.04712 1.000 32.17357 13 MET B C 1
ATOM 676 O O . MET B 1 20 ? -17.84010 11.94870 -32.15490 1.000 28.97325 13 MET B O 1
ATOM 681 N N . VAL B 1 21 ? -16.52658 12.72837 -30.48787 1.000 29.67456 14 VAL B N 1
ATOM 682 C CA . VAL B 1 21 ? -15.25771 12.31581 -31.08147 1.000 32.35212 14 VAL B CA 1
ATOM 683 C C . VAL B 1 21 ? -14.41510 11.61136 -30.02645 1.000 32.57889 14 VAL B C 1
ATOM 684 O O . VAL B 1 21 ? -14.39046 12.02212 -28.86070 1.000 33.55937 14 VAL B O 1
ATOM 688 N N . SER B 1 22 ? -13.72665 10.54738 -30.43802 1.000 29.70460 15 SER B N 1
ATOM 689 C CA . SER B 1 22 ? -12.77563 9.86810 -29.56550 1.000 33.46667 15 SER B CA 1
ATOM 690 C C . SER B 1 22 ? -11.53026 10.73133 -29.39030 1.000 35.24723 15 SER B C 1
ATOM 691 O O . SER B 1 22 ? -10.86922 11.08497 -30.37254 1.000 31.05482 15 SER B O 1
ATOM 694 N N . ALA B 1 23 ? -11.21718 11.07576 -28.13749 1.000 33.57738 16 ALA B N 1
ATOM 695 C CA . ALA B 1 23 ? -10.09739 11.97343 -27.86345 1.000 33.29480 16 ALA B CA 1
ATOM 696 C C . ALA B 1 23 ? -8.77855 11.41258 -28.38484 1.000 34.84911 16 ALA B C 1
ATOM 697 O O . ALA B 1 23 ? -7.95002 12.15635 -28.92351 1.000 34.47241 16 ALA B O 1
ATOM 699 N N . ALA B 1 24 ? -8.56012 10.10522 -28.22675 1.000 31.91361 17 ALA B N 1
ATOM 700 C CA . ALA B 1 24 ? -7.29619 9.49538 -28.62464 1.000 37.66984 17 ALA B CA 1
ATOM 701 C C . ALA B 1 24 ? -7.08323 9.48119 -30.13247 1.000 38.34463 17 ALA B C 1
ATOM 702 O O . ALA B 1 24 ? -5.96476 9.20000 -30.57660 1.000 38.00078 17 ALA B O 1
ATOM 704 N N . ARG B 1 25 ? -8.11060 9.77669 -30.92524 1.000 31.55521 18 ARG B N 1
ATOM 705 C CA . ARG B 1 25 ? -7.99533 9.76649 -32.37606 1.000 33.12382 18 ARG B CA 1
ATOM 706 C C . ARG B 1 25 ? -7.73137 11.14790 -32.95689 1.000 38.57173 18 ARG B C 1
ATOM 707 O O . ARG B 1 25 ? -7.53311 11.26521 -34.16903 1.000 35.35889 18 ARG B O 1
ATOM 715 N N . ILE B 1 26 ? -7.70572 12.18629 -32.12662 1.000 33.39082 19 ILE B N 1
ATOM 716 C CA . ILE B 1 26 ? -7.52880 13.55160 -32.60941 1.000 30.59738 19 ILE B CA 1
ATOM 717 C C . ILE B 1 26 ? -6.04546 13.83920 -32.79043 1.000 32.58839 19 ILE B C 1
ATOM 718 O O . ILE B 1 26 ? -5.22932 13.55278 -31.90638 1.000 29.80706 19 ILE B O 1
ATOM 723 N N . ILE B 1 27 ? -5.69605 14.40976 -33.93889 1.000 30.97199 20 ILE B N 1
ATOM 724 C CA . ILE B 1 27 ? -4.34250 14.89565 -34.18285 1.000 32.27788 20 ILE B CA 1
ATOM 725 C C . ILE B 1 27 ? -4.20930 16.36868 -33.82271 1.000 29.61983 20 ILE B C 1
ATOM 726 O O . ILE B 1 27 ? -3.29268 16.76160 -33.09636 1.000 31.05780 20 ILE B O 1
ATOM 731 N N . THR B 1 28 ? -5.11440 17.20572 -34.32716 1.000 27.73823 21 THR B N 1
ATOM 732 C CA . THR B 1 28 ? -5.03097 18.64175 -34.10599 1.000 26.62400 21 THR B CA 1
ATOM 733 C C . THR B 1 28 ? -6.42415 19.25405 -34.17408 1.000 29.44925 21 THR B C 1
ATOM 734 O O . THR B 1 28 ? -7.32329 18.72283 -34.83227 1.000 28.47146 21 THR B O 1
ATOM 738 N N . ILE B 1 29 ? -6.59451 20.36827 -33.46320 1.000 28.77887 22 ILE B N 1
ATOM 739 C CA . ILE B 1 29 ? -7.84497 21.12340 -33.41300 1.000 29.94899 22 ILE B CA 1
ATOM 740 C C . ILE B 1 29 ? -7.47539 22.57882 -33.66252 1.000 30.18036 22 ILE B C 1
ATOM 741 O O . ILE B 1 29 ? -6.77947 23.19016 -32.84273 1.000 32.42726 22 ILE B O 1
ATOM 746 N N . VAL B 1 30 ? -7.93046 23.14030 -34.78624 1.000 30.20054 23 VAL B N 1
ATOM 747 C CA . VAL B 1 30 ? -7.47630 24.45767 -35.21591 1.000 27.37902 23 VAL B CA 1
ATOM 748 C C . VAL B 1 30 ? -8.64414 25.30755 -35.69810 1.000 31.72163 23 VAL B C 1
ATOM 749 O O . VAL B 1 30 ? -9.74154 24.81532 -35.96962 1.000 31.39910 23 VAL B O 1
ATOM 753 N N . SER B 1 31 ? -8.37832 26.60797 -35.80068 1.000 29.23090 24 SER B N 1
ATOM 754 C CA . SER B 1 31 ? -9.33726 27.54967 -36.34975 1.000 34.35491 24 SER B CA 1
ATOM 755 C C . SER B 1 31 ? -9.43523 27.39862 -37.86834 1.000 35.99167 24 SER B C 1
ATOM 756 O O . SER B 1 31 ? -8.46080 27.03161 -38.52988 1.000 35.50907 24 SER B O 1
ATOM 759 N N . PRO B 1 32 ? -10.60716 27.68149 -38.44333 1.000 37.54539 25 PRO B N 1
ATOM 760 C CA . PRO B 1 32 ? -10.78425 27.56670 -39.89822 1.000 33.16360 25 PRO B CA 1
ATOM 761 C C . PRO B 1 32 ? -10.32535 28.81053 -40.64802 1.000 44.26015 25 PRO B C 1
ATOM 762 O O . PRO B 1 32 ? -10.85190 29.12455 -41.72010 1.000 50.75638 25 PRO B O 1
ATOM 766 N N . ASP B 1 33 ? -9.34776 29.52619 -40.08927 1.000 44.31139 26 ASP B N 1
ATOM 767 C CA . ASP B 1 33 ? -9.08928 30.92350 -40.41064 1.000 49.18730 26 ASP B CA 1
ATOM 768 C C . ASP B 1 33 ? -7.96714 31.14794 -41.42115 1.000 50.66219 26 ASP B C 1
ATOM 769 O O . ASP B 1 33 ? -7.37893 32.23503 -41.42988 1.000 46.70448 26 ASP B O 1
ATOM 774 N N . SER B 1 34 ? -7.68219 30.19187 -42.29968 1.000 42.55455 27 SER B N 1
ATOM 775 C CA . SER B 1 34 ? -6.62455 30.42607 -43.27590 1.000 43.52966 27 SER B CA 1
ATOM 776 C C . SER B 1 34 ? -6.72649 29.41838 -44.41054 1.000 34.82434 27 SER B C 1
ATOM 777 O O . SER B 1 34 ? -7.45451 28.42650 -44.33152 1.000 32.41639 27 SER B O 1
ATOM 780 N N . ALA B 1 35 ? -5.97023 29.69486 -45.47253 1.000 33.66011 28 ALA B N 1
ATOM 781 C CA . ALA B 1 35 ? -6.06589 28.89598 -46.69026 1.000 31.76482 28 ALA B CA 1
ATOM 782 C C . ALA B 1 35 ? -5.67207 27.43121 -46.50603 1.000 34.93594 28 ALA B C 1
ATOM 783 O O . ALA B 1 35 ? -6.37921 26.56647 -47.04992 1.000 32.35952 28 ALA B O 1
ATOM 785 N N . PRO B 1 36 ? -4.58603 27.07913 -45.79954 1.000 34.03629 29 PRO B N 1
ATOM 786 C CA . PRO B 1 36 ? -4.21815 25.64923 -45.72713 1.000 31.74472 29 PRO B CA 1
ATOM 787 C C . PRO B 1 36 ? -5.28765 24.75967 -45.11004 1.000 29.18051 29 PRO B C 1
ATOM 788 O O . PRO B 1 36 ? -5.56737 23.67936 -45.64634 1.000 28.84644 29 PRO B O 1
ATOM 792 N N . ILE B 1 37 ? -5.89835 25.17161 -43.99613 1.000 31.23370 30 ILE B N 1
ATOM 793 C CA . ILE B 1 37 ? -6.94469 24.33641 -43.41240 1.000 25.63534 30 ILE B CA 1
ATOM 794 C C . ILE B 1 37 ? -8.17069 24.29203 -44.32001 1.000 29.28882 30 ILE B C 1
ATOM 795 O O . ILE B 1 37 ? -8.88125 23.28038 -44.36413 1.000 32.36632 30 ILE B O 1
ATOM 800 N N . LYS B 1 38 ? -8.43707 25.36942 -45.06283 1.000 31.19188 31 LYS B N 1
ATOM 801 C CA . LYS B 1 38 ? -9.54769 25.35670 -46.01049 1.000 29.41108 31 LYS B CA 1
ATOM 802 C C . LYS B 1 38 ? -9.28579 24.37878 -47.15111 1.000 33.48713 31 LYS B C 1
ATOM 803 O O . LYS B 1 38 ? -10.21048 23.71075 -47.62931 1.000 30.12751 31 LYS B O 1
ATOM 809 N N . ARG B 1 39 ? -8.03142 24.29113 -47.60326 1.000 31.16271 32 ARG B N 1
ATOM 810 C CA . ARG B 1 39 ? -7.64038 23.25195 -48.55246 1.000 29.37000 32 ARG B CA 1
ATOM 811 C C . ARG B 1 39 ? -7.91332 21.86222 -47.99147 1.000 30.13800 32 ARG B C 1
ATOM 812 O O . ARG B 1 39 ? -8.38513 20.97285 -48.71052 1.000 29.42549 32 ARG B O 1
ATOM 820 N N . ILE B 1 40 ? -7.62303 21.65925 -46.70553 1.000 27.56635 33 ILE B N 1
ATOM 821 C CA . ILE B 1 40 ? -7.84928 20.36163 -46.07775 1.000 28.20502 33 ILE B CA 1
ATOM 822 C C . ILE B 1 40 ? -9.33955 20.03864 -46.02550 1.000 29.51920 33 ILE B C 1
ATOM 823 O O . ILE B 1 40 ? -9.74635 18.88991 -46.24065 1.000 27.79947 33 ILE B O 1
ATOM 828 N N . ILE B 1 41 ? -10.17801 21.04354 -45.75922 1.000 26.28901 34 ILE B N 1
ATOM 829 C CA . ILE B 1 41 ? -11.62024 20.81405 -45.70355 1.000 29.58200 34 ILE B CA 1
ATOM 830 C C . ILE B 1 41 ? -12.15537 20.43444 -47.07988 1.000 30.71986 34 ILE B C 1
ATOM 831 O O . ILE B 1 41 ? -12.93951 19.48778 -47.22004 1.000 30.82829 34 ILE B O 1
ATOM 836 N N . GLN B 1 42 ? -11.74453 21.16964 -48.11634 1.000 30.15490 35 GLN B N 1
ATOM 837 C CA . GLN B 1 42 ? -12.24897 20.89335 -49.45841 1.000 27.92152 35 GLN B CA 1
ATOM 838 C C . GLN B 1 42 ? -11.76619 19.53871 -49.96227 1.000 28.28179 35 GLN B C 1
ATOM 839 O O . GLN B 1 42 ? -12.52366 18.80949 -50.61329 1.000 32.05521 35 GLN B O 1
ATOM 845 N N . ASP B 1 43 ? -10.50649 19.19091 -49.68276 1.000 26.63951 36 AS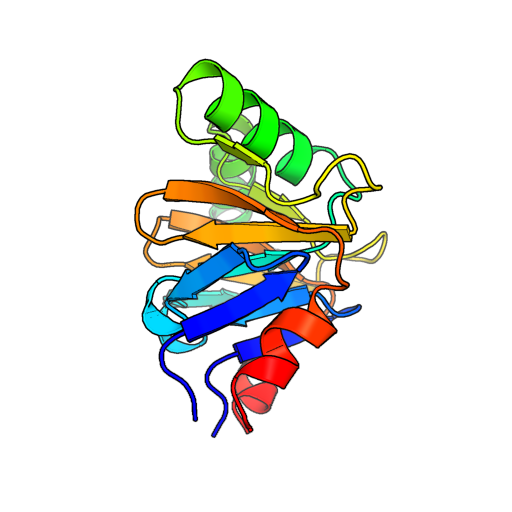P B N 1
ATOM 846 C CA . ASP B 1 43 ? -10.00944 17.85806 -50.01607 1.000 31.52273 36 ASP B CA 1
ATOM 847 C C . ASP B 1 43 ? -10.86402 16.77628 -49.36521 1.000 28.63951 36 ASP B C 1
ATOM 848 O O . ASP B 1 43 ? -11.22824 15.78453 -50.00772 1.000 29.13999 36 ASP B O 1
ATOM 853 N N . ALA B 1 44 ? -11.17884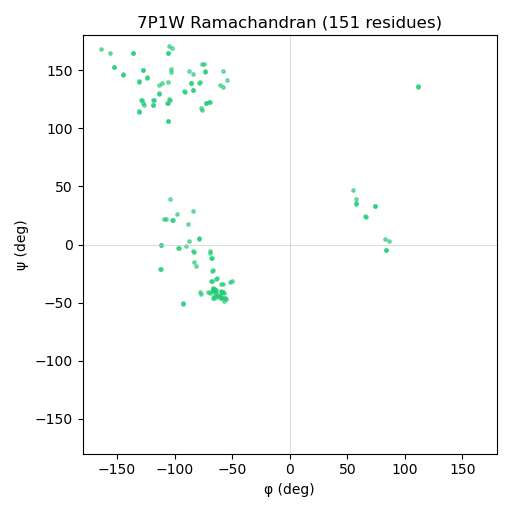 16.94578 -48.07764 1.000 27.07615 37 ALA B N 1
ATOM 854 C CA . ALA B 1 44 ? -11.99313 15.96091 -47.37141 1.000 29.73247 37 ALA B CA 1
ATOM 855 C C . ALA B 1 44 ? -13.39964 15.88503 -47.95231 1.000 29.91312 37 ALA B C 1
ATOM 856 O O . ALA B 1 44 ? -13.97873 14.79667 -48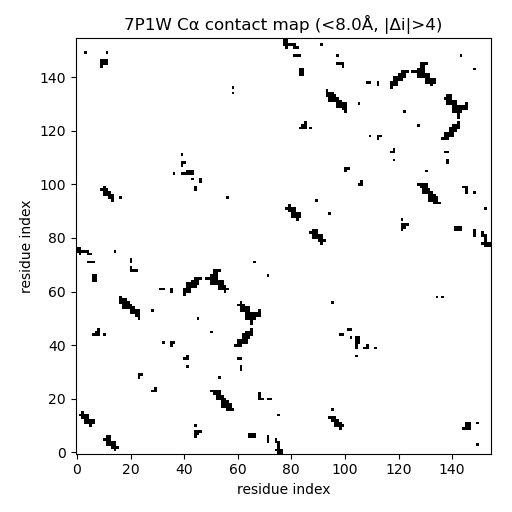.05688 1.000 29.35738 37 ALA B O 1
ATOM 858 N N . ARG B 1 45 ? -13.97206 17.03435 -48.31850 1.000 26.99089 38 ARG B N 1
ATOM 859 C CA . ARG B 1 45 ? -15.29457 17.04638 -48.93643 1.000 29.16274 38 ARG B CA 1
ATOM 860 C C . ARG B 1 45 ? -15.30113 16.23267 -50.22593 1.000 28.75068 38 ARG B C 1
ATOM 861 O O . ARG B 1 45 ? -16.21101 15.43022 -50.46636 1.000 30.71957 38 ARG B O 1
ATOM 869 N N . GLU B 1 46 ? -14.28501 16.43085 -51.06887 1.000 26.33604 39 GLU B N 1
ATOM 870 C CA . GLU B 1 46 ? -14.20494 15.70931 -52.33551 1.000 29.25978 39 GLU B CA 1
ATOM 871 C C . GLU B 1 46 ? -14.01853 14.21157 -52.11552 1.000 32.88696 39 GLU B C 1
ATOM 872 O O . GLU B 1 46 ? -14.61464 13.39286 -52.82579 1.000 32.50426 39 GLU B O 1
ATOM 878 N N . LYS B 1 47 ? -13.19313 13.83432 -51.13709 1.000 29.78467 40 LYS B N 1
ATOM 879 C CA . LYS B 1 47 ? -12.84826 12.43635 -50.90475 1.000 31.50667 40 LYS B CA 1
ATOM 880 C C . LYS B 1 47 ? -13.86678 11.68470 -50.05724 1.000 33.31619 40 LYS B C 1
ATOM 881 O O . LYS B 1 47 ? -13.71840 10.47075 -49.88171 1.000 31.74842 40 LYS B O 1
ATOM 887 N N . GLY B 1 48 ? -14.87747 12.35863 -49.51782 1.000 25.57993 41 GLY B N 1
ATOM 888 C CA . GLY B 1 48 ? -15.78967 11.68890 -48.61049 1.000 29.17266 41 GLY B CA 1
ATOM 889 C C . GLY B 1 48 ? -15.20033 11.42055 -47.24350 1.000 33.40892 41 GLY B C 1
ATOM 890 O O . GLY B 1 48 ? -15.52053 10.40063 -46.62347 1.000 30.82700 41 GLY B O 1
ATOM 891 N N . LYS B 1 49 ? -14.33172 12.30848 -46.76224 1.000 27.58699 42 LYS B N 1
ATOM 892 C CA . LYS B 1 49 ? -13.75565 12.21965 -45.42778 1.000 27.65552 42 LYS B CA 1
ATOM 893 C C . LYS B 1 49 ? -14.23697 13.33199 -44.50933 1.000 29.87047 42 LYS B C 1
ATOM 894 O O . LYS B 1 49 ? -13.82896 13.37665 -43.34329 1.000 27.84456 42 LYS B O 1
ATOM 900 N N . LEU B 1 50 ? -15.08684 14.22797 -45.00253 1.000 29.65429 43 LEU B N 1
ATOM 901 C CA . LEU B 1 50 ? -15.57624 15.35668 -44.22476 1.000 27.98951 43 LEU B CA 1
ATOM 902 C C . LEU B 1 50 ? -16.79762 14.96908 -43.40123 1.000 30.50324 43 LEU B C 1
ATOM 903 O O . LEU B 1 50 ? -17.68275 14.25118 -43.87520 1.000 29.23700 43 LEU B O 1
ATOM 908 N N . VAL B 1 51 ? -16.83791 15.45847 -42.16350 1.000 28.52563 44 VAL B N 1
ATOM 909 C CA . VAL B 1 51 ? -17.98419 15.30796 -41.27387 1.000 29.55985 44 VAL B CA 1
ATOM 910 C C . VAL B 1 51 ? -18.33860 16.69308 -40.75319 1.000 31.58974 44 VAL B C 1
ATOM 911 O O . VAL B 1 51 ? -17.48713 17.37558 -40.17102 1.000 30.74784 44 VAL B O 1
ATOM 915 N N . ASP B 1 52 ? -19.58581 17.10821 -40.95658 1.000 32.25078 45 ASP B N 1
ATOM 916 C CA . ASP B 1 52 ? -20.05086 18.42663 -40.53774 1.000 32.16373 45 ASP B CA 1
ATOM 917 C C . ASP B 1 52 ? -20.92887 18.24598 -39.30502 1.000 35.67006 45 ASP B C 1
ATOM 918 O O . ASP B 1 52 ? -22.06519 17.77082 -39.40705 1.000 33.29409 45 ASP B O 1
ATOM 923 N N . ALA B 1 53 ? -20.39630 18.62112 -38.14205 1.000 33.25645 46 ALA B N 1
ATOM 924 C CA . ALA B 1 53 ? -21.11878 18.53030 -36.88044 1.000 36.87858 46 ALA B CA 1
ATOM 925 C C . ALA B 1 53 ? -21.53813 19.89959 -36.35559 1.000 38.25965 46 ALA B C 1
ATOM 926 O O . ALA B 1 53 ? -21.79333 20.04844 -35.15606 1.000 37.53296 46 ALA B O 1
ATOM 928 N N . THR B 1 54 ? -21.62485 20.90224 -37.23334 1.000 34.55678 47 THR B N 1
ATOM 929 C CA . THR B 1 54 ? -21.93480 22.26100 -36.80359 1.000 35.93567 47 THR B CA 1
ATOM 930 C C . THR B 1 54 ? -23.42670 22.50246 -36.62266 1.000 39.73115 47 THR B C 1
ATOM 931 O O . THR B 1 54 ? -23.80384 23.50478 -36.00433 1.000 43.57417 47 THR B O 1
ATOM 935 N N . HIS B 1 55 ? -24.27490 21.61681 -37.14845 1.000 39.26457 48 HIS B N 1
ATOM 936 C CA . HIS B 1 55 ? -25.72777 21.72166 -36.99562 1.000 44.07846 48 HIS B CA 1
ATOM 937 C C . HIS B 1 55 ? -26.22784 23.06160 -37.54210 1.000 42.26032 48 HIS B C 1
ATOM 938 O O . HIS B 1 55 ? -27.13133 23.69114 -36.99116 1.000 50.73217 48 HIS B O 1
ATOM 945 N N . GLY B 1 56 ? -25.64325 23.48449 -38.66285 1.000 46.64724 49 GLY B N 1
ATOM 946 C CA . GLY B 1 56 ? -26.01703 24.71258 -39.33540 1.000 50.09966 49 GLY B CA 1
ATOM 947 C C . GLY B 1 56 ? -25.40981 25.99597 -38.80998 1.000 55.37520 49 GLY B C 1
ATOM 948 O O . GLY B 1 56 ? -25.77537 27.07007 -39.30137 1.000 60.10333 49 GLY B O 1
ATOM 949 N N . ARG B 1 57 ? -24.50826 25.94032 -37.83340 1.000 44.55791 50 ARG B N 1
ATOM 950 C CA . ARG B 1 57 ? -23.93619 27.15883 -37.27363 1.000 41.26745 50 ARG B CA 1
ATOM 951 C C . ARG B 1 57 ? -22.50957 27.34867 -37.77242 1.000 45.95078 50 ARG B C 1
ATOM 952 O O . ARG B 1 57 ? -21.92575 26.46836 -38.40983 1.000 45.03456 50 ARG B O 1
ATOM 960 N N . ALA B 1 58 ? -21.96183 28.52914 -37.48469 1.000 41.65161 51 ALA B N 1
ATOM 961 C CA . ALA B 1 58 ? -20.62343 28.87375 -37.94718 1.000 44.72212 51 ALA B CA 1
ATOM 962 C C . ALA B 1 58 ? -19.58540 27.87833 -37.44619 1.000 40.61041 51 ALA B C 1
ATOM 963 O O . ALA B 1 58 ? -19.58918 27.48153 -36.27812 1.000 40.85248 51 ALA B O 1
ATOM 965 N N . THR B 1 59 ? -18.68958 27.47953 -38.34687 1.000 38.80366 52 THR B N 1
ATOM 966 C CA . THR B 1 59 ? -17.56478 26.62606 -37.98488 1.000 35.61798 52 THR B CA 1
ATOM 967 C C . THR B 1 59 ? -16.57420 27.40601 -37.12945 1.000 39.32708 52 THR B C 1
ATOM 968 O O . THR B 1 59 ? -16.07556 28.45672 -37.54650 1.000 36.99766 52 THR B O 1
ATOM 972 N N . ALA B 1 60 ? -16.29275 26.89623 -35.92875 1.000 35.52066 53 ALA B N 1
ATOM 973 C CA . ALA B 1 60 ? -15.30936 27.50586 -35.04670 1.000 34.19324 53 ALA B CA 1
ATOM 974 C C . ALA B 1 60 ? -14.06137 26.66051 -34.83881 1.000 35.28975 53 ALA B C 1
ATOM 975 O O . ALA B 1 60 ? -13.02537 27.20911 -34.45046 1.000 33.35605 53 ALA B O 1
ATOM 977 N N . ALA B 1 61 ? -1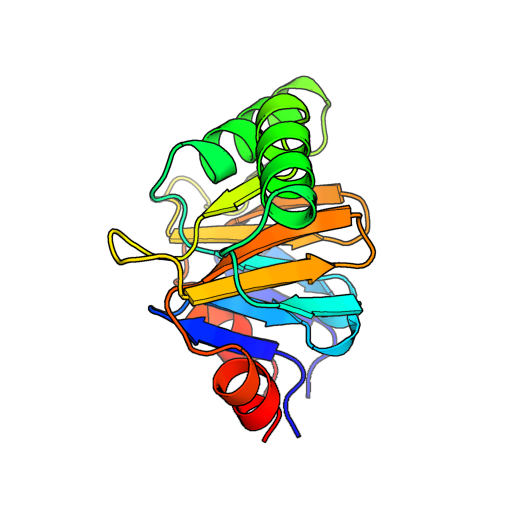4.12792 25.35296 -35.08318 1.000 30.17706 54 ALA B N 1
ATOM 978 C CA . ALA B 1 61 ? -12.97690 24.47896 -34.91225 1.000 29.83454 54 ALA B CA 1
ATOM 979 C C . ALA B 1 61 ? -12.99244 23.39426 -35.97797 1.000 32.14589 54 ALA B C 1
ATOM 980 O O . ALA B 1 61 ? -14.05376 22.91512 -36.38578 1.000 30.97183 54 ALA B O 1
ATOM 982 N N . VAL B 1 62 ? -11.79702 23.00857 -36.41709 1.000 29.53377 55 VAL B N 1
ATOM 983 C CA . VAL B 1 62 ? -11.60394 21.94765 -37.39931 1.000 27.56939 55 VAL B CA 1
ATOM 984 C C . VAL B 1 62 ? -10.77436 20.85269 -36.74399 1.000 28.17693 55 VAL B C 1
ATOM 985 O O . VAL B 1 62 ? -9.64564 21.10292 -36.30193 1.000 30.04965 55 VAL B O 1
ATOM 989 N N . ILE B 1 63 ? -11.33431 19.64740 -36.67229 1.000 30.07997 56 ILE B N 1
ATOM 990 C CA . ILE B 1 63 ? -10.69812 18.50984 -36.01624 1.000 25.44451 56 ILE B CA 1
ATOM 991 C C . ILE B 1 63 ? -10.20005 17.54992 -37.08772 1.000 29.16766 56 ILE B C 1
ATOM 992 O O . ILE B 1 63 ? -10.98570 17.06668 -37.91298 1.000 29.56593 56 ILE B O 1
ATOM 997 N N . ILE B 1 64 ? -8.89791 17.27499 -37.07737 1.000 25.36585 57 ILE B N 1
ATOM 998 C CA . ILE B 1 64 ? -8.29155 16.27856 -37.95379 1.000 27.65108 57 ILE B CA 1
ATOM 999 C C . ILE B 1 64 ? -7.98031 15.03912 -37.12657 1.000 33.28661 57 ILE B C 1
ATOM 1000 O O . ILE B 1 64 ? -7.29998 15.12625 -36.09628 1.000 32.01211 57 ILE B O 1
ATOM 1005 N N . THR B 1 65 ? -8.47850 13.88853 -37.56914 1.000 28.51228 58 THR B N 1
ATOM 1006 C CA . THR B 1 65 ? -8.31393 12.63051 -36.85538 1.000 32.51585 58 THR B CA 1
ATOM 1007 C C . THR B 1 65 ? -7.28475 11.75439 -37.55991 1.000 39.36300 58 THR B C 1
ATOM 1008 O O . THR B 1 65 ? -6.91634 11.99171 -38.71369 1.000 36.08846 58 THR B O 1
ATOM 1012 N N . ASP B 1 66 ? -6.81591 10.72453 -36.84395 1.000 40.04743 59 ASP B N 1
ATOM 1013 C CA . ASP B 1 66 ? -5.75401 9.88103 -37.38419 1.000 45.65737 59 ASP B CA 1
ATOM 1014 C C . ASP B 1 66 ? -6.22073 9.07974 -38.58849 1.000 51.19620 59 ASP B C 1
ATOM 1015 O O . ASP B 1 66 ? -5.38977 8.66742 -39.40473 1.000 57.61787 59 ASP B O 1
ATOM 1020 N N . SER B 1 67 ? -7.52574 8.86551 -38.72762 1.000 48.53388 60 SER B N 1
ATOM 1021 C CA . SER B 1 67 ? -8.05711 8.25915 -39.93775 1.000 49.61786 60 SER B CA 1
ATOM 1022 C C . SER B 1 67 ? -8.15205 9.25722 -41.07471 1.000 55.13099 60 SER B C 1
ATOM 1023 O O . SER B 1 67 ? -8.68908 8.92490 -42.13769 1.000 43.13703 60 SER B O 1
ATOM 1026 N N . ASP B 1 68 ? -7.65872 10.47394 -40.85318 1.000 62.20047 61 ASP B N 1
ATOM 1027 C CA . ASP B 1 68 ? -7.53612 11.48401 -41.88991 1.000 60.42328 61 ASP B CA 1
ATOM 1028 C C . ASP B 1 68 ? -8.92622 11.92317 -42.36972 1.000 52.84523 61 ASP B C 1
ATOM 1029 O O . ASP B 1 68 ? -9.10544 12.35722 -43.51210 1.000 46.98777 61 ASP B O 1
ATOM 1034 N N . HIS B 1 69 ? -9.92225 11.73640 -41.49047 1.000 39.92963 62 HIS B N 1
ATOM 1035 C CA . HIS B 1 69 ? -11.20905 12.42803 -41.51841 1.000 34.36599 62 HIS B CA 1
ATOM 1036 C C . HIS B 1 69 ? -11.05199 13.85179 -40.99782 1.000 35.68071 62 HIS B C 1
ATOM 1037 O O . HIS B 1 69 ? -10.14229 14.15226 -40.21970 1.000 33.00824 62 HIS B O 1
ATOM 1044 N N . VAL B 1 70 ? -11.95849 14.72908 -41.42479 1.000 30.50881 63 VAL B N 1
ATOM 1045 C CA . VAL B 1 70 ? -11.95643 16.13561 -41.02913 1.000 28.09033 63 VAL B CA 1
ATOM 1046 C C . VAL B 1 70 ? -13.34468 16.48055 -40.49951 1.000 30.88774 63 VAL B C 1
ATOM 1047 O O . VAL B 1 70 ? -14.33940 16.32241 -41.21702 1.000 30.66311 63 VAL B O 1
ATOM 1051 N N . ILE B 1 71 ? -13.41784 16.94399 -39.25150 1.000 28.63719 64 ILE B N 1
ATOM 1052 C CA . ILE B 1 71 ? -14.69037 17.14108 -38.55911 1.000 26.82144 64 ILE B CA 1
ATOM 1053 C C . ILE B 1 71 ? -14.84996 18.61786 -38.21389 1.000 28.25963 64 ILE B C 1
ATOM 1054 O O . ILE B 1 71 ? -13.98669 19.20330 -37.54784 1.000 30.98556 64 ILE B O 1
ATOM 1059 N N . LEU B 1 72 ? -15.95772 19.21252 -38.65808 1.000 26.39147 65 LEU B N 1
ATOM 1060 C CA . LEU B 1 72 ? -16.26850 20.61211 -38.38727 1.000 30.55223 65 LEU B CA 1
ATOM 1061 C C . LEU B 1 72 ? -17.09931 20.73273 -37.11369 1.000 29.21826 65 LEU B C 1
ATOM 1062 O O . LEU B 1 72 ? -18.08941 20.01439 -36.94220 1.000 28.49614 65 LEU B O 1
ATOM 1067 N N . SER B 1 73 ? -16.69982 21.64675 -36.22815 1.000 28.71552 66 SER B N 1
ATOM 1068 C CA . SER B 1 73 ? -17.38981 21.86819 -34.96425 1.000 30.64160 66 SER B CA 1
ATOM 1069 C C . SER B 1 73 ? -17.73189 23.34422 -34.80677 1.000 32.70159 66 SER B C 1
ATOM 1070 O O . S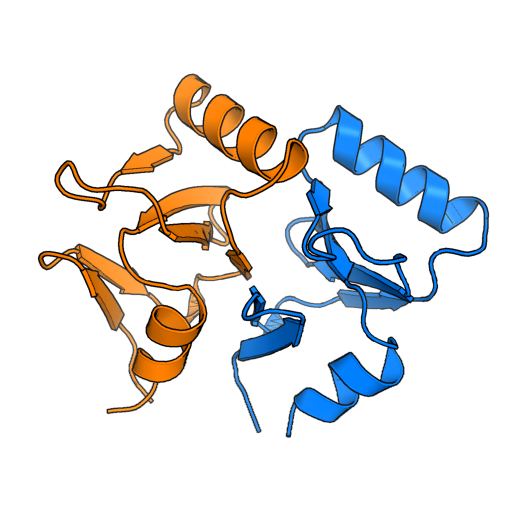ER B 1 73 ? -17.02275 24.21944 -35.31069 1.000 32.62157 66 SER B O 1
ATOM 1073 N N . SER B 1 74 ? -18.82999 23.61345 -34.09986 1.000 33.34217 67 SER B N 1
ATOM 1074 C CA . SER B 1 74 ? -19.26664 24.97805 -33.82942 1.000 34.11905 67 SER B CA 1
ATOM 1075 C C . SER B 1 74 ? -18.69316 25.56046 -32.54118 1.000 38.87780 67 SER B C 1
ATOM 1076 O O . SER B 1 74 ? -18.99317 26.71515 -32.21822 1.000 35.92922 67 SER B O 1
ATOM 1079 N N . VAL B 1 75 ? -17.89791 24.79990 -31.79070 1.000 32.06257 68 VAL B N 1
ATOM 1080 C CA . VAL B 1 75 ? -17.31006 25.28338 -30.54548 1.000 38.74404 68 VAL B CA 1
ATOM 1081 C C . VAL B 1 75 ? -15.84323 25.62020 -30.78141 1.000 38.94046 68 VAL B C 1
ATOM 1082 O O . VAL B 1 75 ? -15.18320 25.05377 -31.65957 1.000 33.12247 68 VAL B O 1
ATOM 1086 N N . GLN B 1 76 ? -15.34149 26.58066 -30.00665 1.000 36.30354 69 GLN B N 1
ATOM 1087 C CA . GLN B 1 76 ? -13.94777 26.99685 -30.09111 1.000 34.57225 69 GLN B CA 1
ATOM 1088 C C . GLN B 1 76 ? -12.99595 25.82237 -29.84974 1.000 34.56706 69 GLN B C 1
ATOM 1089 O O . GLN B 1 76 ? -13.32264 24.88663 -29.11290 1.000 31.63194 69 GLN B O 1
ATOM 1095 N N . PRO B 1 77 ? -11.81117 25.84467 -30.47616 1.000 38.92591 70 PRO B N 1
ATOM 1096 C CA . PRO B 1 77 ? -10.85261 24.73923 -30.28237 1.000 36.81934 70 PRO B CA 1
ATOM 1097 C C . PRO B 1 77 ? -10.47635 24.49774 -28.82929 1.000 39.21356 70 PRO B C 1
ATOM 1098 O O . PRO B 1 77 ? -10.36728 23.33769 -28.41194 1.000 36.13831 70 PRO B O 1
ATOM 1102 N N . GLU B 1 78 ? -10.25151 25.55872 -28.04867 1.000 37.26549 71 GLU B N 1
ATOM 1103 C CA . GLU B 1 78 ? -9.91488 25.37535 -26.63963 1.000 42.61696 71 GLU B CA 1
ATOM 1104 C C . GLU B 1 78 ? -11.05128 24.71105 -25.87526 1.000 43.99493 71 GLU B C 1
ATOM 1105 O O . GLU B 1 78 ? -10.80839 24.01887 -24.87995 1.000 43.31570 71 GLU B O 1
ATOM 1111 N N . THR B 1 79 ? -12.29383 24.90915 -26.32022 1.000 41.99731 72 THR B N 1
ATOM 1112 C CA . THR B 1 79 ? -13.42452 24.26807 -25.65830 1.000 39.24078 72 THR B CA 1
ATOM 1113 C C . THR B 1 79 ? -13.41770 22.76142 -25.89291 1.000 42.52789 72 THR B C 1
ATOM 1114 O O . THR B 1 79 ? -13.68461 21.98434 -24.96822 1.000 45.28799 72 THR B O 1
ATOM 1118 N N . VAL B 1 80 ? -13.11823 22.33096 -27.12249 1.000 38.27267 73 VAL B N 1
ATOM 1119 C CA . VAL B 1 80 ? -12.97691 20.90297 -27.40331 1.000 34.48939 73 VAL B CA 1
ATOM 1120 C C . VAL B 1 80 ? -11.91996 20.28400 -26.49717 1.000 43.52208 73 VAL B C 1
ATOM 1121 O O . VAL B 1 80 ? -12.14043 19.23635 -25.87800 1.000 37.83686 73 VAL B O 1
ATOM 1125 N N . ALA B 1 81 ? -10.75202 20.92583 -26.41040 1.000 39.84715 74 ALA B N 1
ATOM 1126 C CA . ALA B 1 81 ? -9.65795 20.38159 -25.61207 1.000 38.83838 74 ALA B CA 1
ATOM 1127 C C . ALA B 1 81 ? -9.99507 20.36205 -24.12576 1.000 38.55044 74 ALA B C 1
ATOM 1128 O O . ALA B 1 81 ? -9.71737 19.37344 -23.43734 1.000 42.72283 74 ALA B O 1
ATOM 1130 N N . ASN B 1 82 ? -10.57511 21.44944 -23.60911 1.000 40.54315 75 ASN B N 1
ATOM 1131 C CA . ASN B 1 82 ? -10.92467 21.50378 -22.19161 1.000 43.20066 75 ASN B CA 1
ATOM 1132 C C . ASN B 1 82 ? -11.89460 20.39710 -21.79419 1.000 48.58961 75 ASN B C 1
ATOM 1133 O O . ASN B 1 82 ? -11.83550 19.90077 -20.66340 1.000 45.32187 75 ASN B O 1
ATOM 1138 N N . ARG B 1 83 ? -12.79663 20.00363 -22.69630 1.000 44.04024 76 ARG B N 1
ATOM 1139 C CA . ARG B 1 83 ? -13.77676 18.96922 -22.38137 1.000 48.56438 76 ARG B CA 1
ATOM 1140 C C . ARG B 1 83 ? -13.16429 17.58242 -22.22231 1.000 50.76442 76 ARG B C 1
ATOM 1141 O O . ARG B 1 83 ? -13.88462 16.65380 -21.83942 1.000 57.28916 76 ARG B O 1
ATOM 1149 N N . LEU B 1 84 ? -11.87178 17.41399 -22.52011 1.000 51.86676 77 LEU B N 1
ATOM 1150 C CA . LEU B 1 84 ? -11.18042 16.17191 -22.18445 1.000 48.04132 77 LEU B CA 1
ATOM 1151 C C . LEU B 1 84 ? -11.36072 15.79288 -20.71838 1.000 60.99132 77 LEU B C 1
ATOM 1152 O O . LEU B 1 84 ? -11.41371 14.60320 -20.38521 1.000 58.42470 77 LEU B O 1
ATOM 1157 N N . TYR B 1 85 ? -11.46936 16.78076 -19.83390 1.000 55.28832 78 TYR B N 1
ATOM 1158 C CA . TYR B 1 85 ? -11.67460 16.54991 -18.41157 1.000 66.26148 78 TYR B CA 1
ATOM 1159 C C . TYR B 1 85 ? -13.10925 16.86742 -18.01773 1.000 73.67312 78 TYR B C 1
ATOM 1160 O O . TYR B 1 85 ? -13.69429 17.84781 -18.49022 1.000 72.18937 78 TYR B O 1
ATOM 1169 N N . GLY B 1 86 ? -13.66410 16.03506 -17.14409 1.000 76.11029 79 GLY B N 1
ATOM 1170 C CA . GLY B 1 86 ? -15.00419 16.24137 -16.63631 1.000 76.58107 79 GLY B CA 1
ATOM 1171 C C . GLY B 1 86 ? -15.05485 17.17925 -15.44825 1.000 82.75344 79 GLY B C 1
ATOM 1172 O O . GLY B 1 86 ? -15.54058 16.81359 -14.37818 1.000 95.02895 79 GLY B O 1
#

Sequence (155 aa):
MMKFINIGYGNMVSAARIITIVSPDSAPIKRIIQDAREKGKLVDATHGRATAAVIITDSDHVILSSVQPETVANRLYMMKFINIGYGNMVSAARIITIVSPDSAPIKRIIQDAREKGKLVDATHGRATAAVIITDSDHVILSSVQPETVANRLYG

Radius of gyration: 14.52 Å; Cα contacts (8 Å, |Δi|>4): 338; chains: 2; bounding box: 43×28×36 Å

B-factor: mean 40.52, std 12.14, range [24.69, 100.12]